Protein AF-V5GZX3-F1 (afdb_monomer_lite)

Radius of gyration: 23.92 Å; chains: 1; bounding box: 43×23×91 Å

InterPro domains:
  IPR031986 Serine protease gd, N-terminal domain [PF16030] (27-108)

Sequence (108 aa):
PCLTGCHCAVLLIFISSVANSLRIPENPCPNTFHYYKKSDNGEIYGEANIPYDRSSSLRFSVNASLVGYFDKAELKIQLATPPTPFANEPVLKYNIFFPFQNVIPKIT

Secondary structure (DSSP, 8-state):
----------------------PPPP-S-TTTEEEEE-TTT--EEEEEEEE----S-------EE--S--S----EEEE-S-SS-GGG-SEEEEEEE-S-SSSPPEE-

Organism: Anoplophora glabripennis (NCBI:txid217634)

pLDDT: mean 81.03, std 16.4, range [36.0, 96.94]

Structure (mmCIF, N/CA/C/O backbone):
data_AF-V5GZX3-F1
#
_entry.id   AF-V5GZX3-F1
#
loop_
_atom_site.group_PDB
_atom_site.id
_atom_site.type_symbol
_atom_site.label_atom_id
_atom_site.label_alt_id
_atom_site.label_comp_id
_atom_site.label_asym_id
_atom_site.label_entity_id
_atom_site.label_seq_id
_atom_site.pdbx_PDB_ins_code
_atom_site.Cartn_x
_atom_site.Cartn_y
_atom_site.Cartn_z
_atom_site.occupancy
_atom_site.B_iso_or_equiv
_atom_site.auth_seq_id
_atom_site.auth_comp_id
_atom_site.auth_asym_id
_atom_site.auth_atom_id
_atom_site.pdbx_PDB_model_num
ATOM 1 N N . PRO A 1 1 ? 24.959 -4.777 69.608 1.00 40.88 1 PRO A N 1
ATOM 2 C CA . PRO A 1 1 ? 23.667 -5.508 69.600 1.00 40.88 1 PRO A CA 1
ATOM 3 C C . PRO A 1 1 ? 22.760 -4.960 68.487 1.00 40.88 1 PRO A C 1
ATOM 5 O O . PRO A 1 1 ? 22.677 -3.749 68.322 1.00 40.88 1 PRO A O 1
ATOM 8 N N . CYS A 1 2 ? 22.219 -5.853 67.660 1.00 36.00 2 CYS A N 1
ATOM 9 C CA . CYS A 1 2 ? 21.758 -5.596 66.294 1.00 36.00 2 CYS A CA 1
ATOM 10 C C . CYS A 1 2 ? 20.571 -4.627 66.147 1.00 36.00 2 CYS A C 1
ATOM 12 O O . CYS A 1 2 ? 19.684 -4.564 66.994 1.00 36.00 2 CYS A O 1
ATOM 14 N N . LEU A 1 3 ? 20.586 -3.914 65.017 1.00 46.81 3 LEU A N 1
ATOM 15 C CA . LEU A 1 3 ? 19.498 -3.124 64.440 1.00 46.81 3 LEU A CA 1
ATOM 16 C C . LEU A 1 3 ? 18.418 -4.019 63.787 1.00 46.81 3 LEU A C 1
ATOM 18 O O . LEU A 1 3 ? 18.688 -5.178 63.490 1.00 46.81 3 LEU A O 1
ATOM 22 N N . THR A 1 4 ? 17.281 -3.364 63.495 1.00 46.47 4 THR A N 1
ATOM 23 C CA . THR A 1 4 ? 16.232 -3.605 62.471 1.00 46.47 4 THR A CA 1
ATOM 24 C C . THR A 1 4 ? 15.049 -4.548 62.738 1.00 46.47 4 THR A C 1
ATOM 26 O O . THR A 1 4 ? 15.193 -5.684 63.171 1.00 46.47 4 THR A O 1
ATOM 29 N N . GLY A 1 5 ? 13.847 -4.063 62.368 1.00 42.59 5 GLY A N 1
ATOM 30 C CA . GLY A 1 5 ? 12.656 -4.902 62.196 1.00 42.59 5 GLY A CA 1
ATOM 31 C C . GLY A 1 5 ? 11.284 -4.207 62.151 1.00 42.59 5 GLY A C 1
ATOM 32 O O . GLY A 1 5 ? 10.348 -4.747 62.724 1.00 42.59 5 GLY A O 1
ATOM 33 N N . CYS A 1 6 ? 11.118 -3.039 61.513 1.00 43.06 6 CYS A N 1
ATOM 34 C CA . CYS A 1 6 ? 9.780 -2.498 61.213 1.00 43.06 6 CYS A CA 1
ATOM 35 C C . CYS A 1 6 ? 9.431 -2.831 59.754 1.00 43.06 6 CYS A C 1
ATOM 37 O O . CYS A 1 6 ? 9.966 -2.224 58.826 1.00 43.06 6 CYS A O 1
ATOM 39 N N . HIS A 1 7 ? 8.604 -3.856 59.544 1.00 43.22 7 HIS A N 1
ATOM 40 C CA . HIS A 1 7 ? 8.130 -4.259 58.221 1.00 43.22 7 HIS A CA 1
ATOM 41 C C . HIS A 1 7 ? 7.023 -3.309 57.740 1.00 43.22 7 HIS A C 1
ATOM 43 O O . HIS A 1 7 ? 5.850 -3.495 58.054 1.00 43.22 7 HIS A O 1
ATOM 49 N N . CYS A 1 8 ? 7.390 -2.312 56.935 1.00 44.12 8 CYS A N 1
ATOM 50 C CA . CYS A 1 8 ? 6.444 -1.622 56.061 1.00 44.12 8 CYS A CA 1
ATOM 51 C C . CYS A 1 8 ? 6.204 -2.491 54.820 1.00 44.12 8 CYS A C 1
ATOM 53 O O . CYS A 1 8 ? 7.059 -2.579 53.939 1.00 44.12 8 CYS A O 1
ATOM 55 N N . ALA A 1 9 ? 5.046 -3.146 54.752 1.00 49.38 9 ALA A N 1
ATOM 56 C CA . ALA A 1 9 ? 4.592 -3.822 53.544 1.00 49.38 9 ALA A CA 1
ATOM 57 C C . ALA A 1 9 ? 4.262 -2.768 52.469 1.00 49.38 9 ALA A C 1
ATOM 59 O O . ALA A 1 9 ? 3.237 -2.093 52.536 1.00 49.38 9 ALA A O 1
ATOM 60 N N . VAL A 1 10 ? 5.153 -2.599 51.491 1.00 55.06 10 VAL A N 1
ATOM 61 C CA . VAL A 1 10 ? 4.923 -1.748 50.317 1.00 55.06 10 VAL A CA 1
ATOM 62 C C . VAL A 1 10 ? 4.053 -2.529 49.333 1.00 55.06 10 VAL A C 1
ATOM 64 O O . VAL A 1 10 ? 4.525 -3.429 48.640 1.00 55.06 10 VAL A O 1
ATOM 67 N N . LEU A 1 11 ? 2.761 -2.204 49.299 1.00 51.88 11 LEU A N 1
ATOM 68 C CA . LEU A 1 11 ? 1.806 -2.741 48.332 1.00 51.88 11 LEU A CA 1
ATOM 69 C C . LEU A 1 11 ? 2.095 -2.119 46.952 1.00 51.88 11 LEU A C 1
ATOM 71 O O . LEU A 1 11 ? 1.629 -1.026 46.636 1.00 51.88 11 LEU A O 1
ATOM 75 N N . LEU A 1 12 ? 2.908 -2.799 46.140 1.00 54.78 12 LEU A N 1
ATOM 76 C CA . LEU A 1 12 ? 3.172 -2.433 44.747 1.00 54.78 12 LEU A CA 1
ATOM 77 C C . LEU A 1 12 ? 1.932 -2.746 43.899 1.00 54.78 12 LEU A C 1
ATOM 79 O O . LEU A 1 12 ? 1.740 -3.871 43.439 1.00 54.78 12 LEU A O 1
ATOM 83 N N . ILE A 1 13 ? 1.073 -1.746 43.705 1.00 57.38 13 ILE A N 1
ATOM 84 C CA . ILE A 1 13 ? -0.048 -1.819 42.767 1.00 57.38 13 ILE A CA 1
ATOM 85 C C . ILE A 1 13 ? 0.539 -1.813 41.349 1.00 57.38 13 ILE A C 1
ATOM 87 O O . ILE A 1 13 ? 0.871 -0.764 40.797 1.00 57.38 13 ILE A O 1
ATOM 91 N N . PHE A 1 14 ? 0.691 -3.001 40.764 1.00 53.84 14 PHE A N 1
ATOM 92 C CA . PHE A 1 14 ? 0.986 -3.178 39.345 1.00 53.84 14 PHE A CA 1
ATOM 93 C C . PHE A 1 14 ? -0.240 -2.754 38.529 1.00 53.84 14 PHE A C 1
ATOM 95 O O . PHE A 1 14 ? -1.123 -3.560 38.234 1.00 53.84 14 PHE A O 1
ATOM 102 N N . ILE A 1 15 ? -0.303 -1.473 38.168 1.00 60.62 15 ILE A N 1
ATOM 103 C CA . ILE A 1 15 ? -1.225 -0.987 37.140 1.00 60.62 15 ILE A CA 1
ATOM 104 C C . ILE A 1 15 ? -0.737 -1.586 35.819 1.00 60.62 15 ILE A C 1
ATOM 106 O O . ILE A 1 15 ? 0.215 -1.104 35.209 1.00 60.62 15 ILE A O 1
ATOM 110 N N . SER A 1 16 ? -1.347 -2.697 35.415 1.00 55.41 16 SER A N 1
ATOM 111 C CA . SER A 1 16 ? -1.111 -3.327 34.121 1.00 55.41 16 SER A CA 1
ATOM 112 C C . SER A 1 16 ? -1.673 -2.399 33.049 1.00 55.41 16 SER A C 1
ATOM 114 O O . SER A 1 16 ? -2.881 -2.306 32.841 1.00 55.41 16 SER A O 1
ATOM 116 N N . SER A 1 17 ? -0.787 -1.657 32.391 1.00 57.66 17 SER A N 1
ATOM 117 C CA . SER A 1 17 ? -1.116 -0.873 31.210 1.00 57.66 17 SER A CA 1
ATOM 118 C C . SER A 1 17 ? -1.594 -1.825 30.113 1.00 57.66 17 SER A C 1
ATOM 120 O O . SER A 1 17 ? -0.814 -2.538 29.485 1.00 57.66 17 SER A O 1
ATOM 122 N N . VAL A 1 18 ? -2.908 -1.864 29.900 1.00 55.75 18 VAL A N 1
ATOM 123 C CA . VAL A 1 18 ? -3.527 -2.599 28.795 1.00 55.75 18 VAL A CA 1
ATOM 124 C C . VAL A 1 18 ? -3.161 -1.861 27.507 1.00 55.75 18 VAL A C 1
ATOM 126 O O . VAL A 1 18 ? -3.832 -0.922 27.084 1.00 55.75 18 VAL A O 1
ATOM 129 N N . ALA A 1 19 ? -2.023 -2.215 26.916 1.00 58.09 19 ALA A N 1
ATOM 130 C CA . ALA A 1 19 ? -1.628 -1.698 25.619 1.00 58.09 19 ALA A CA 1
ATOM 131 C C . ALA A 1 19 ? -2.592 -2.271 24.569 1.00 58.09 19 ALA A C 1
ATOM 133 O O . ALA A 1 19 ? -2.531 -3.456 24.239 1.00 58.09 19 ALA A O 1
ATOM 134 N N . ASN A 1 20 ? -3.499 -1.437 24.056 1.00 57.28 20 ASN A N 1
ATOM 135 C CA . ASN A 1 20 ? -4.332 -1.771 22.903 1.00 57.28 20 ASN A CA 1
ATOM 136 C C . ASN A 1 20 ? -3.431 -1.942 21.671 1.00 57.28 20 ASN A C 1
ATOM 138 O O . ASN A 1 20 ? -3.138 -0.987 20.955 1.00 57.28 20 ASN A O 1
ATOM 142 N N . SER A 1 21 ? -2.944 -3.162 21.450 1.00 66.62 21 SER A N 1
ATOM 143 C CA . SER A 1 21 ? -2.195 -3.508 20.246 1.00 66.62 21 SER A CA 1
ATOM 144 C C . SER A 1 21 ? -3.170 -3.660 19.081 1.00 66.62 21 SER A C 1
ATOM 146 O O . SER A 1 21 ? -3.939 -4.623 19.015 1.00 66.62 21 SER A O 1
ATOM 148 N N . LEU A 1 22 ? -3.157 -2.688 18.169 1.00 74.62 22 LEU A N 1
ATOM 149 C CA . LEU A 1 22 ? -3.839 -2.774 16.881 1.00 74.62 22 LEU A CA 1
ATOM 150 C C . LEU A 1 22 ? -3.265 -3.955 16.089 1.00 74.62 22 LEU A C 1
ATOM 152 O O . LEU A 1 22 ? -2.095 -3.950 15.706 1.00 74.62 22 LEU A O 1
ATOM 156 N N . ARG A 1 23 ? -4.083 -4.989 15.865 1.00 85.38 23 ARG A N 1
ATOM 157 C CA . ARG A 1 23 ? -3.668 -6.178 15.110 1.00 85.38 23 ARG A CA 1
ATOM 158 C C . ARG A 1 23 ? -3.596 -5.854 13.621 1.00 85.38 23 ARG A C 1
ATOM 160 O O . ARG A 1 23 ? -4.595 -5.447 13.033 1.00 85.38 23 ARG A O 1
ATOM 167 N N . ILE A 1 24 ? -2.426 -6.075 13.021 1.00 89.44 24 ILE A N 1
ATOM 168 C CA . ILE A 1 24 ? -2.237 -5.999 11.569 1.00 89.44 24 ILE A CA 1
ATOM 169 C C . ILE A 1 24 ? -2.991 -7.180 10.928 1.00 89.44 24 ILE A C 1
ATOM 171 O O . ILE A 1 24 ? -2.762 -8.320 11.342 1.00 89.44 24 ILE A O 1
ATOM 175 N N . PRO A 1 25 ? -3.900 -6.941 9.965 1.00 91.94 25 PRO A N 1
ATOM 176 C CA . PRO A 1 25 ? -4.606 -8.009 9.270 1.00 91.94 25 PRO A CA 1
ATOM 177 C C . PRO A 1 25 ? -3.666 -8.901 8.458 1.00 91.94 25 PRO A C 1
ATOM 179 O O . PRO A 1 25 ? -2.591 -8.483 8.031 1.00 91.94 25 PRO A O 1
ATOM 182 N N . GLU A 1 26 ? -4.113 -10.126 8.191 1.00 91.31 26 GLU A N 1
ATOM 183 C CA . GLU A 1 26 ? -3.435 -11.002 7.240 1.00 91.31 26 GLU A CA 1
ATOM 184 C C . GLU A 1 26 ? -3.430 -10.378 5.840 1.00 91.31 26 GLU A C 1
ATOM 186 O O . GLU A 1 26 ? -4.437 -9.827 5.383 1.00 91.31 26 GLU A O 1
ATOM 191 N N . ASN A 1 27 ? -2.287 -10.486 5.168 1.00 89.50 27 ASN A N 1
ATOM 192 C CA . ASN A 1 27 ? -2.069 -9.964 3.832 1.00 89.50 27 ASN A CA 1
ATOM 193 C C . ASN A 1 27 ? -2.058 -11.118 2.816 1.00 89.50 27 ASN A C 1
ATOM 195 O O . ASN A 1 27 ? -1.136 -11.934 2.862 1.00 89.50 27 ASN A O 1
ATOM 199 N N . PRO A 1 28 ? -3.024 -11.177 1.882 1.00 85.19 28 PRO A N 1
ATOM 200 C CA . PRO A 1 28 ? -3.096 -12.253 0.894 1.00 85.19 28 PRO A CA 1
ATOM 201 C C . PRO A 1 28 ? -1.956 -12.208 -0.137 1.00 85.19 28 PRO A C 1
ATOM 203 O O . PRO A 1 28 ? -1.659 -13.221 -0.766 1.00 85.19 28 PRO A O 1
ATOM 206 N N . CYS A 1 29 ? -1.299 -11.055 -0.303 1.00 89.44 29 CYS A N 1
ATOM 207 C CA . CYS A 1 29 ? -0.296 -10.810 -1.338 1.00 89.44 29 CYS A CA 1
ATOM 208 C C . CYS A 1 29 ? 1.025 -10.302 -0.727 1.00 89.44 29 CYS A C 1
ATOM 210 O O . CYS A 1 29 ? 1.435 -9.174 -1.021 1.00 89.44 29 CYS A O 1
ATOM 212 N N . PRO A 1 30 ? 1.728 -11.101 0.102 1.00 90.44 30 PRO A N 1
ATOM 213 C CA . PRO A 1 30 ? 2.921 -10.648 0.819 1.00 90.44 30 PRO A CA 1
ATOM 214 C C . PRO A 1 30 ? 4.060 -10.241 -0.114 1.00 90.44 30 PRO A C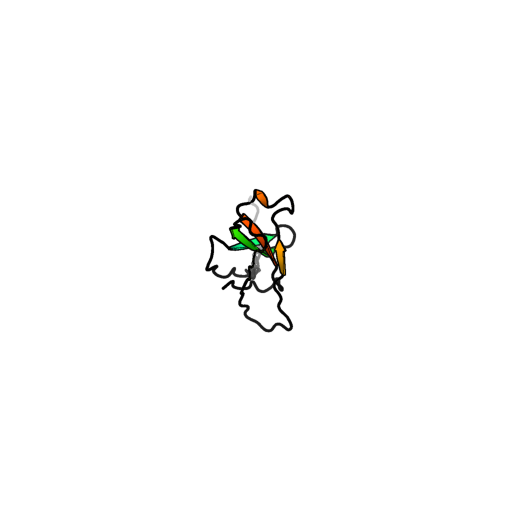 1
ATOM 216 O O . PRO A 1 30 ? 4.793 -9.321 0.188 1.00 90.44 30 PRO A O 1
ATOM 219 N N . ASN A 1 31 ? 4.186 -10.836 -1.299 1.00 92.19 31 ASN A N 1
ATOM 220 C CA . ASN A 1 31 ? 5.257 -10.451 -2.224 1.00 92.19 31 ASN A CA 1
ATOM 221 C C . ASN A 1 31 ? 5.013 -9.091 -2.905 1.00 92.19 31 ASN A C 1
ATOM 223 O O . ASN A 1 31 ? 5.948 -8.493 -3.433 1.00 92.19 31 ASN A O 1
ATOM 227 N N . THR A 1 32 ? 3.767 -8.612 -2.916 1.00 93.44 32 THR A N 1
ATOM 228 C CA . THR A 1 32 ? 3.366 -7.394 -3.635 1.00 93.44 32 THR A CA 1
ATOM 229 C C . THR A 1 32 ? 3.081 -6.248 -2.684 1.00 93.44 32 THR A C 1
ATOM 231 O O . THR A 1 32 ? 3.424 -5.117 -3.000 1.00 93.44 32 THR A O 1
ATOM 234 N N . PHE A 1 33 ? 2.469 -6.516 -1.534 1.00 95.56 33 PHE A N 1
ATOM 235 C CA . PHE A 1 33 ? 2.040 -5.507 -0.576 1.00 95.56 33 PHE A CA 1
ATOM 236 C C . PHE A 1 33 ? 2.640 -5.788 0.801 1.00 95.56 33 PHE A C 1
ATOM 238 O O . PHE A 1 33 ? 2.778 -6.945 1.175 1.00 95.56 33 PHE A O 1
ATOM 245 N N . HIS A 1 34 ? 2.940 -4.753 1.580 1.00 96.31 34 HIS A N 1
ATOM 246 C CA . HIS A 1 34 ? 3.368 -4.885 2.972 1.00 96.31 34 HIS A CA 1
ATOM 247 C C . HIS A 1 34 ? 2.834 -3.740 3.828 1.00 96.31 34 HIS A C 1
ATOM 249 O O . HIS A 1 34 ? 2.729 -2.606 3.368 1.00 96.31 34 HIS A O 1
ATOM 255 N N . TYR A 1 35 ? 2.548 -4.027 5.098 1.00 95.44 35 TYR A N 1
ATOM 256 C CA . TYR A 1 35 ? 2.240 -3.000 6.088 1.00 95.44 35 TYR A CA 1
ATOM 257 C C . TYR A 1 35 ? 3.527 -2.466 6.716 1.00 95.44 35 TYR A C 1
ATOM 259 O O . TYR A 1 35 ? 4.380 -3.235 7.156 1.00 95.44 35 TYR A O 1
ATOM 267 N N . TYR A 1 36 ? 3.619 -1.147 6.826 1.00 95.25 36 TYR A N 1
ATOM 268 C CA . TYR A 1 36 ? 4.707 -0.437 7.482 1.00 95.25 36 TYR A CA 1
ATOM 269 C C . TYR A 1 36 ? 4.159 0.507 8.544 1.00 95.25 36 TYR A C 1
ATOM 271 O O . TYR A 1 36 ? 3.022 0.968 8.469 1.00 95.25 36 TYR A O 1
ATOM 279 N N . LYS A 1 37 ? 4.993 0.815 9.537 1.00 93.50 37 LYS A N 1
ATOM 280 C CA . LYS A 1 37 ? 4.707 1.797 10.581 1.00 93.50 37 LYS A CA 1
ATOM 281 C C . LYS A 1 37 ? 5.754 2.897 10.508 1.00 93.50 37 LYS A C 1
ATOM 283 O O . LYS A 1 37 ? 6.946 2.592 10.528 1.00 93.50 37 LYS A O 1
ATOM 288 N N . LYS A 1 38 ? 5.335 4.157 10.411 1.00 91.12 38 LYS A N 1
ATOM 289 C CA . LYS A 1 38 ? 6.282 5.272 10.429 1.00 91.12 38 LYS A CA 1
ATOM 290 C C . LYS A 1 38 ? 6.881 5.450 11.823 1.00 91.12 38 LYS A C 1
ATOM 292 O O . LYS A 1 38 ? 6.187 5.328 12.834 1.00 91.12 38 LYS A O 1
ATOM 297 N N . SER A 1 39 ? 8.173 5.752 11.868 1.00 90.44 39 SER A N 1
ATOM 298 C CA . SER A 1 39 ? 8.920 5.893 13.121 1.00 90.44 39 SER A CA 1
ATOM 299 C C . SER A 1 39 ? 8.607 7.183 13.884 1.00 90.44 39 SER A C 1
ATOM 301 O O . SER A 1 39 ? 8.837 7.236 15.086 1.00 90.44 39 SER A O 1
ATOM 303 N N . ASP A 1 40 ? 8.108 8.217 13.206 1.00 92.12 40 ASP A N 1
ATOM 304 C CA . ASP A 1 40 ? 7.869 9.558 13.752 1.00 92.12 40 ASP A CA 1
ATOM 305 C C . ASP A 1 40 ? 6.542 9.671 14.514 1.00 92.12 40 ASP A C 1
ATOM 307 O O . ASP A 1 40 ? 6.507 10.205 15.619 1.00 92.12 40 ASP A O 1
ATOM 311 N N . ASN A 1 41 ? 5.452 9.158 13.943 1.00 88.81 41 ASN A N 1
ATOM 312 C CA . ASN A 1 41 ? 4.099 9.311 14.489 1.00 88.81 41 ASN A CA 1
ATOM 313 C C . ASN A 1 41 ? 3.379 7.972 14.729 1.00 88.81 41 ASN A C 1
ATOM 315 O O . ASN A 1 41 ? 2.255 7.951 15.225 1.00 88.81 41 ASN A O 1
ATOM 319 N N . GLY A 1 42 ? 4.010 6.846 14.380 1.00 88.75 42 GLY A N 1
ATOM 320 C CA . GLY A 1 42 ? 3.420 5.519 14.517 1.00 88.75 42 GLY A CA 1
ATOM 321 C C . GLY A 1 42 ? 2.278 5.218 13.542 1.00 88.75 42 GLY A C 1
ATOM 322 O O . GLY A 1 42 ? 1.617 4.193 13.711 1.00 88.75 42 GLY A O 1
ATOM 323 N N . GLU A 1 43 ? 2.055 6.069 12.540 1.00 91.69 43 GLU A N 1
ATOM 324 C CA . GLU A 1 43 ? 1.054 5.882 11.493 1.00 91.69 43 GLU A CA 1
ATOM 325 C C . GLU A 1 43 ? 1.362 4.621 10.686 1.00 91.69 43 GLU A C 1
ATOM 327 O O . GLU A 1 43 ? 2.497 4.399 10.249 1.00 91.69 43 GLU A O 1
ATOM 332 N N . ILE A 1 44 ? 0.339 3.792 10.485 1.00 94.25 44 ILE A N 1
ATOM 333 C CA . ILE A 1 44 ? 0.445 2.572 9.690 1.00 94.25 44 ILE A CA 1
ATOM 334 C C . ILE A 1 44 ? 0.001 2.881 8.264 1.00 94.25 44 ILE A C 1
ATOM 336 O O . ILE A 1 44 ? -1.045 3.489 8.046 1.00 94.25 44 ILE A O 1
ATOM 340 N N . TYR A 1 45 ? 0.798 2.443 7.298 1.00 95.44 45 TYR A N 1
ATOM 341 C CA . TYR A 1 45 ? 0.527 2.573 5.872 1.00 95.44 45 TYR A CA 1
ATOM 342 C C . TYR A 1 45 ? 0.884 1.274 5.150 1.00 95.44 45 TYR A C 1
ATOM 344 O O . TYR A 1 45 ? 1.544 0.393 5.701 1.00 95.44 45 TYR A O 1
ATOM 352 N N . GLY A 1 46 ? 0.417 1.142 3.917 1.00 95.81 46 GLY A N 1
ATOM 353 C CA . GLY A 1 46 ? 0.796 0.064 3.019 1.00 95.81 46 GLY A CA 1
ATOM 354 C C . GLY A 1 46 ? 1.864 0.499 2.024 1.00 95.81 46 GLY A C 1
ATOM 355 O O . GLY A 1 46 ? 1.856 1.641 1.579 1.00 95.81 46 GLY A O 1
ATOM 356 N N . GLU A 1 47 ? 2.734 -0.408 1.615 1.00 96.94 47 GLU A N 1
ATOM 357 C CA . GLU A 1 47 ? 3.614 -0.241 0.458 1.00 96.94 47 GLU A CA 1
ATOM 358 C C . GLU A 1 47 ? 3.288 -1.338 -0.555 1.00 96.94 47 GLU A C 1
ATOM 360 O O . GLU A 1 47 ? 3.182 -2.503 -0.176 1.00 96.94 47 GLU A O 1
ATOM 365 N N . ALA A 1 48 ? 3.138 -0.978 -1.827 1.00 96.06 48 ALA A N 1
ATOM 366 C CA . ALA A 1 48 ? 2.955 -1.915 -2.925 1.00 96.06 48 ALA A CA 1
ATOM 367 C C . ALA A 1 48 ? 4.106 -1.815 -3.931 1.00 96.06 48 ALA A C 1
ATOM 369 O O . ALA A 1 48 ? 4.423 -0.727 -4.408 1.00 96.06 48 ALA A O 1
ATOM 370 N N . ASN A 1 49 ? 4.684 -2.960 -4.283 1.00 95.19 49 ASN A N 1
ATOM 371 C CA . ASN A 1 49 ? 5.705 -3.116 -5.310 1.00 95.19 49 ASN A CA 1
ATOM 372 C C . ASN A 1 49 ? 5.047 -3.673 -6.575 1.00 95.19 49 ASN A C 1
ATOM 374 O O . ASN A 1 49 ? 4.694 -4.851 -6.638 1.00 95.19 49 ASN A O 1
ATOM 378 N N . ILE A 1 50 ? 4.850 -2.812 -7.571 1.00 93.19 50 ILE A N 1
ATOM 379 C CA . ILE A 1 50 ? 4.140 -3.133 -8.809 1.00 93.19 50 ILE A CA 1
ATOM 380 C C . ILE A 1 50 ? 5.158 -3.331 -9.934 1.00 93.19 50 ILE A C 1
ATOM 382 O O . ILE A 1 50 ? 5.873 -2.382 -10.262 1.00 93.19 50 ILE A O 1
ATOM 386 N N . PRO A 1 51 ? 5.243 -4.528 -10.542 1.00 91.31 51 PRO A N 1
ATOM 387 C CA . PRO A 1 51 ? 6.062 -4.736 -11.728 1.00 91.31 51 PRO A CA 1
ATOM 388 C C . PRO A 1 51 ? 5.674 -3.748 -12.826 1.00 91.31 51 PRO A C 1
ATOM 390 O O . PRO A 1 51 ? 4.489 -3.549 -13.099 1.00 91.31 51 PRO A O 1
ATOM 393 N N . TYR A 1 52 ? 6.673 -3.134 -13.448 1.00 87.94 52 TYR A N 1
ATOM 394 C CA . TYR A 1 52 ? 6.472 -2.136 -14.483 1.00 87.94 52 TYR A CA 1
ATOM 395 C C . TYR A 1 52 ? 7.180 -2.555 -15.765 1.00 87.94 52 TYR A C 1
ATOM 397 O O . TYR A 1 52 ? 8.387 -2.776 -15.813 1.00 87.94 52 TYR A O 1
ATOM 405 N N . ASP A 1 53 ? 6.392 -2.676 -16.825 1.00 86.94 53 ASP A N 1
ATOM 406 C CA . ASP A 1 53 ? 6.813 -3.130 -18.147 1.00 86.94 53 ASP A CA 1
ATOM 407 C C . ASP A 1 53 ? 7.255 -1.983 -19.067 1.00 86.94 53 ASP A C 1
ATOM 409 O O . ASP A 1 53 ? 7.545 -2.215 -20.240 1.00 86.94 53 ASP A O 1
ATOM 413 N N . ARG A 1 54 ? 7.350 -0.754 -18.537 1.00 85.00 54 ARG A N 1
ATOM 414 C CA . ARG A 1 54 ? 7.662 0.479 -19.285 1.00 85.00 54 ARG A CA 1
ATOM 415 C C . 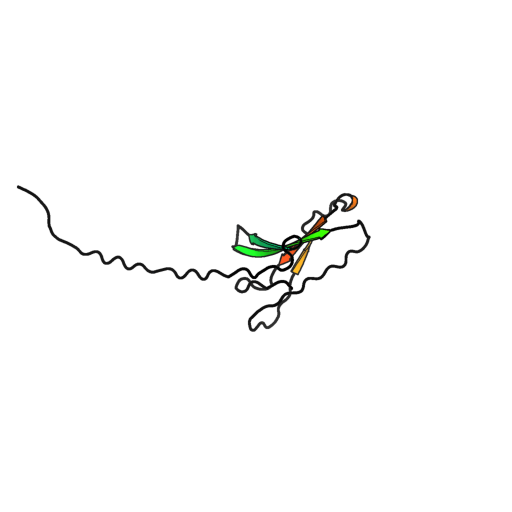ARG A 1 54 ? 6.550 0.920 -20.241 1.00 85.00 54 ARG A C 1
ATOM 417 O O . ARG A 1 54 ? 6.791 1.709 -21.153 1.00 85.00 54 ARG A O 1
ATOM 424 N N . SER A 1 55 ? 5.323 0.454 -20.016 1.00 83.31 55 SER A N 1
ATOM 425 C CA . SER A 1 55 ? 4.135 0.968 -20.697 1.00 83.31 55 SER A CA 1
ATOM 426 C C . SER A 1 55 ? 3.888 2.446 -20.375 1.00 83.31 55 SER A C 1
ATOM 428 O O . SER A 1 55 ? 4.202 2.945 -19.293 1.00 83.31 55 SER A O 1
ATOM 430 N N . SER A 1 56 ? 3.282 3.175 -21.312 1.00 81.81 56 SER A N 1
ATOM 431 C CA . SER A 1 56 ? 2.914 4.586 -21.118 1.00 81.81 56 SER A CA 1
ATOM 432 C C . SER A 1 56 ? 1.804 4.789 -20.079 1.00 81.81 56 SER A C 1
ATOM 434 O O . SER A 1 56 ? 1.591 5.909 -19.617 1.00 81.81 56 SER A O 1
ATOM 436 N N . SER A 1 57 ? 1.095 3.720 -19.708 1.00 82.69 57 SER A N 1
ATOM 437 C CA . SER A 1 57 ? 0.010 3.749 -18.735 1.00 82.69 57 SER A CA 1
ATOM 438 C C . SER A 1 57 ? 0.032 2.504 -17.859 1.00 82.69 57 SER A C 1
ATOM 440 O O . SER A 1 57 ? -0.101 1.392 -18.363 1.00 82.69 57 SER A O 1
ATOM 442 N N . LEU A 1 58 ? 0.078 2.706 -16.546 1.00 84.69 58 LEU A N 1
ATOM 443 C CA . LEU A 1 58 ? -0.129 1.658 -15.555 1.00 84.69 58 LEU A CA 1
ATOM 444 C C . LEU 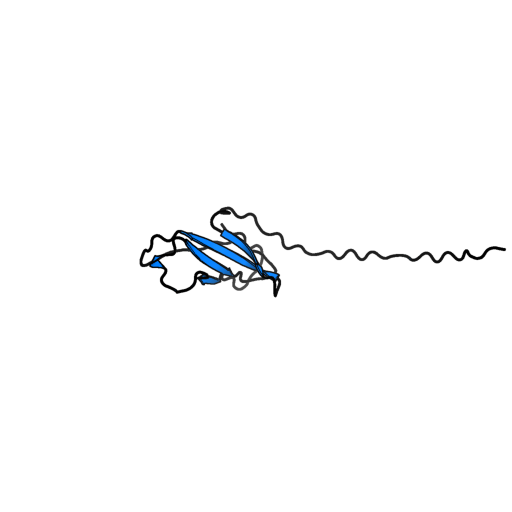A 1 58 ? -1.493 1.856 -14.891 1.00 84.69 58 LEU A C 1
ATOM 446 O O . LEU A 1 58 ? -1.778 2.926 -14.352 1.00 84.69 58 LEU A O 1
ATOM 450 N N . ARG A 1 59 ? -2.332 0.816 -14.900 1.00 87.88 59 ARG A N 1
ATOM 451 C CA . ARG A 1 59 ? -3.600 0.801 -14.165 1.00 87.88 59 ARG A CA 1
ATOM 452 C C . ARG A 1 59 ? -3.484 -0.146 -12.982 1.00 87.88 59 ARG A C 1
ATOM 454 O O . ARG A 1 59 ? -3.349 -1.352 -13.148 1.00 87.88 59 ARG A O 1
ATOM 461 N N . PHE A 1 60 ? -3.580 0.424 -11.794 1.00 87.06 60 PHE A N 1
ATOM 462 C CA . PHE A 1 60 ? -3.485 -0.282 -10.527 1.00 87.06 60 PHE A CA 1
ATOM 463 C C . PHE A 1 60 ? -4.610 0.196 -9.605 1.00 87.06 60 PHE A C 1
ATOM 465 O O . PHE A 1 60 ? -5.041 1.350 -9.667 1.00 87.06 60 PHE A O 1
ATOM 472 N N . SER A 1 61 ? -5.144 -0.709 -8.792 1.00 90.38 61 SER A N 1
ATOM 473 C CA . SER A 1 61 ? -6.221 -0.429 -7.845 1.00 90.38 61 SER A CA 1
ATOM 474 C C . SER A 1 61 ? -6.020 -1.266 -6.590 1.00 90.38 61 SER A C 1
ATOM 476 O O . SER A 1 61 ? -5.475 -2.366 -6.659 1.00 90.38 61 SER A O 1
ATOM 478 N N . VAL A 1 62 ? -6.459 -0.734 -5.453 1.00 90.94 62 VAL A N 1
ATOM 479 C CA . VAL A 1 62 ? -6.367 -1.397 -4.151 1.00 90.94 62 VAL A CA 1
ATOM 480 C C . VAL A 1 62 ? -7.765 -1.518 -3.586 1.00 90.94 62 VAL A C 1
ATOM 482 O O . VAL A 1 62 ? -8.458 -0.512 -3.444 1.00 90.94 62 VAL A O 1
ATOM 485 N N . ASN A 1 63 ? -8.143 -2.739 -3.229 1.00 91.62 63 ASN A N 1
ATOM 486 C CA . ASN A 1 63 ? -9.355 -3.001 -2.477 1.00 91.62 63 ASN A CA 1
ATOM 487 C C . ASN A 1 63 ? -8.990 -3.257 -1.019 1.00 91.62 63 ASN A C 1
ATOM 489 O O . ASN A 1 63 ? -7.990 -3.910 -0.711 1.00 91.62 63 ASN A O 1
ATOM 493 N N . ALA A 1 64 ? -9.803 -2.718 -0.119 1.00 91.12 64 ALA A N 1
ATOM 494 C CA . ALA A 1 64 ? -9.644 -2.943 1.300 1.00 91.12 64 ALA A CA 1
ATOM 495 C C . ALA A 1 64 ? -11.002 -3.049 1.982 1.00 91.12 64 ALA A C 1
ATOM 497 O O . ALA A 1 64 ? -11.972 -2.401 1.594 1.00 91.12 64 ALA A O 1
ATOM 498 N N . SER A 1 65 ? -11.033 -3.845 3.041 1.00 90.31 65 SER A N 1
ATOM 499 C CA . SER A 1 65 ? -12.170 -3.986 3.937 1.00 90.31 65 SER A CA 1
ATOM 500 C C . SER A 1 65 ? -11.832 -3.395 5.303 1.00 90.31 65 SER A C 1
ATOM 502 O O . SER A 1 65 ? -10.703 -3.493 5.793 1.00 90.31 65 SER A O 1
ATOM 504 N N . LEU A 1 66 ? -12.823 -2.749 5.909 1.00 88.44 66 LEU A N 1
ATOM 505 C CA . LEU A 1 66 ? -12.740 -2.097 7.210 1.00 88.44 66 LEU A CA 1
ATOM 506 C C . LEU A 1 66 ? -13.925 -2.556 8.054 1.00 88.44 66 LEU A C 1
ATOM 508 O O . LEU A 1 66 ? -15.030 -2.716 7.540 1.00 88.44 66 LEU A O 1
ATOM 512 N N . VAL A 1 67 ? -13.700 -2.743 9.352 1.00 85.12 67 VAL A N 1
ATOM 513 C CA . VAL A 1 67 ? -14.765 -3.047 10.313 1.00 85.12 67 VAL A CA 1
ATOM 514 C C . VAL A 1 67 ? -15.040 -1.790 11.130 1.00 85.12 67 VAL A C 1
ATOM 516 O O . VAL A 1 67 ? -14.142 -1.296 11.809 1.00 85.12 67 VAL A O 1
ATOM 519 N N . GLY A 1 68 ? -16.266 -1.269 11.055 1.00 81.50 68 GLY A N 1
ATOM 520 C CA . GLY A 1 68 ? -16.699 -0.090 11.807 1.00 81.50 68 GLY A CA 1
ATOM 521 C C . GLY A 1 68 ? -17.733 0.756 11.064 1.00 81.50 68 GLY A C 1
ATOM 522 O O . GLY A 1 68 ? -18.138 0.425 9.951 1.00 81.50 68 GLY A O 1
ATOM 523 N N . TYR A 1 69 ? -18.145 1.853 11.700 1.00 78.06 69 TYR A N 1
ATOM 524 C CA . TYR A 1 69 ? -18.985 2.888 11.101 1.00 78.06 69 TYR A CA 1
ATOM 525 C C . TYR A 1 69 ? -18.110 4.089 10.757 1.00 78.06 69 TYR A C 1
ATOM 527 O O . TYR A 1 69 ? -17.432 4.629 11.630 1.00 78.06 69 TYR A O 1
ATOM 535 N N . PHE A 1 70 ? -18.114 4.489 9.488 1.00 80.81 70 PHE A N 1
ATOM 536 C CA . PHE A 1 70 ? -17.286 5.576 8.978 1.00 80.81 70 PHE A CA 1
ATOM 537 C C . PHE A 1 70 ? -18.122 6.435 8.030 1.00 80.81 70 PHE A C 1
ATOM 539 O O . PHE A 1 70 ? -18.744 5.891 7.120 1.00 80.81 70 PHE A O 1
ATOM 546 N N . ASP A 1 71 ? -18.108 7.757 8.205 1.00 77.94 71 ASP A N 1
ATOM 547 C CA . ASP A 1 71 ? -18.852 8.672 7.324 1.00 77.94 71 ASP A CA 1
ATOM 548 C C . ASP A 1 71 ? -18.255 8.714 5.909 1.00 77.94 71 ASP A C 1
ATOM 550 O O . ASP A 1 71 ? -18.970 8.821 4.914 1.00 77.94 71 ASP A O 1
ATOM 554 N N . LYS A 1 72 ? -16.923 8.613 5.812 1.00 82.19 72 LYS A N 1
ATOM 555 C CA . LYS A 1 72 ? -16.178 8.562 4.553 1.00 82.19 72 LYS A CA 1
ATOM 556 C C . LYS A 1 72 ? -14.822 7.889 4.764 1.00 82.19 72 LYS A C 1
ATOM 558 O O . LYS A 1 72 ? -14.085 8.273 5.665 1.00 82.19 72 LYS A O 1
ATOM 563 N N . ALA A 1 73 ? -14.475 6.919 3.918 1.00 86.94 73 ALA A N 1
ATOM 564 C CA . ALA A 1 73 ? -13.201 6.203 3.972 1.00 86.94 73 ALA A CA 1
ATOM 565 C C . ALA A 1 73 ? -12.575 6.141 2.572 1.00 86.94 73 ALA A C 1
ATOM 567 O O . ALA A 1 73 ? -13.079 5.444 1.695 1.00 86.94 73 ALA A O 1
ATOM 568 N N . GLU A 1 74 ? -11.479 6.870 2.359 1.00 90.25 74 GLU A N 1
ATOM 569 C CA . GLU A 1 74 ? -10.740 6.875 1.092 1.00 90.25 74 GLU A CA 1
ATOM 570 C C . GLU A 1 74 ? -9.285 6.475 1.333 1.00 90.25 74 GLU A C 1
ATOM 572 O O . GLU A 1 74 ? -8.604 7.034 2.193 1.00 90.25 74 GLU A O 1
ATOM 577 N N . LEU A 1 75 ? -8.801 5.506 0.556 1.00 91.88 75 LEU A N 1
ATOM 578 C CA . LEU A 1 75 ? -7.378 5.195 0.493 1.00 91.88 75 LEU A CA 1
ATOM 579 C C . LEU A 1 75 ? -6.679 6.233 -0.380 1.00 91.88 75 LEU A C 1
ATOM 581 O O . LEU A 1 75 ? -7.154 6.556 -1.470 1.00 91.88 75 LEU A O 1
ATOM 585 N N . LYS A 1 76 ? -5.509 6.704 0.054 1.00 94.88 76 LYS A N 1
ATOM 586 C CA . LYS A 1 76 ? -4.666 7.575 -0.768 1.00 94.88 76 LYS A CA 1
ATOM 587 C C . LYS A 1 76 ? -3.465 6.799 -1.286 1.00 94.88 76 LYS A C 1
ATOM 589 O O . LYS A 1 76 ? -2.613 6.388 -0.507 1.00 94.88 76 LYS A O 1
ATOM 594 N N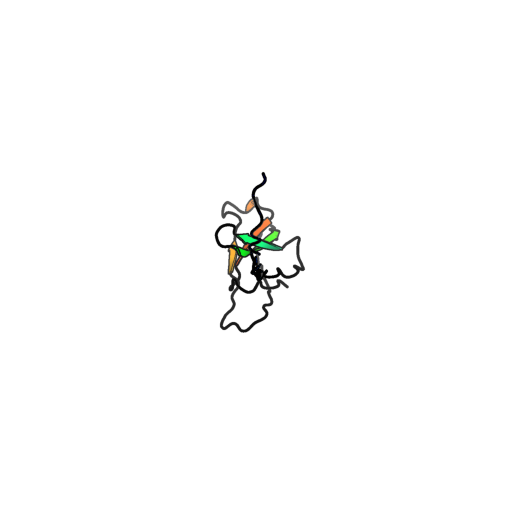 . ILE A 1 77 ? -3.376 6.658 -2.603 1.00 94.88 77 ILE A N 1
ATOM 595 C CA . ILE A 1 77 ? -2.246 6.025 -3.287 1.00 94.88 77 ILE A CA 1
ATOM 596 C C . ILE A 1 7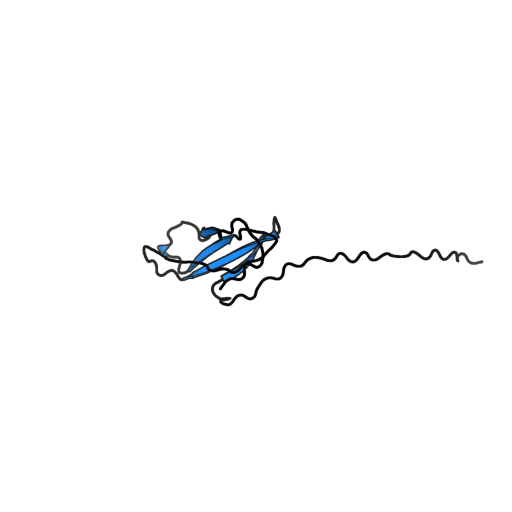7 ? -1.276 7.120 -3.733 1.00 94.88 77 ILE A C 1
ATOM 598 O O . ILE A 1 77 ? -1.685 8.100 -4.353 1.00 94.88 77 ILE A O 1
ATOM 602 N N . GLN A 1 78 ? 0.006 6.972 -3.414 1.00 94.19 78 GLN A N 1
ATOM 603 C CA . GLN A 1 78 ? 1.061 7.897 -3.824 1.00 94.19 78 GLN A CA 1
ATOM 604 C C . GLN A 1 78 ? 2.245 7.117 -4.376 1.00 94.19 78 GLN A C 1
ATOM 606 O O . GLN A 1 78 ? 2.682 6.142 -3.768 1.00 94.19 78 GLN A O 1
ATOM 611 N N . LEU A 1 79 ? 2.781 7.555 -5.511 1.00 92.06 79 LEU A N 1
ATOM 612 C CA . LEU A 1 79 ? 4.018 6.999 -6.041 1.00 92.06 79 LEU A CA 1
ATOM 613 C C . LEU A 1 79 ? 5.178 7.359 -5.103 1.00 92.06 79 LEU A C 1
ATOM 615 O O . LEU A 1 79 ? 5.384 8.530 -4.792 1.00 92.06 79 LEU A O 1
ATOM 619 N N . ALA A 1 80 ? 5.909 6.343 -4.653 1.00 92.75 80 ALA A N 1
ATOM 620 C CA . ALA A 1 80 ? 7.089 6.484 -3.809 1.00 92.75 80 ALA A CA 1
ATOM 621 C C . ALA A 1 80 ? 8.394 6.346 -4.608 1.00 92.75 80 ALA A C 1
ATOM 623 O O . ALA A 1 80 ? 9.412 6.901 -4.198 1.00 92.75 80 ALA A O 1
ATOM 624 N N . THR A 1 81 ? 8.379 5.638 -5.747 1.00 89.94 81 THR A N 1
ATOM 625 C CA . THR A 1 81 ? 9.522 5.631 -6.673 1.00 89.94 81 THR A CA 1
ATOM 626 C C . THR A 1 81 ? 9.792 7.055 -7.178 1.00 89.94 81 THR A C 1
ATOM 628 O O . THR A 1 81 ? 8.850 7.720 -7.622 1.00 89.94 81 THR A O 1
ATOM 631 N N . PRO A 1 82 ? 11.046 7.544 -7.130 1.00 83.50 82 PRO A N 1
ATOM 632 C CA . PRO A 1 82 ? 11.384 8.882 -7.596 1.00 83.50 82 PRO A CA 1
ATOM 633 C C . PRO A 1 82 ? 10.967 9.123 -9.057 1.00 83.50 82 PRO A C 1
ATOM 635 O O . PRO A 1 82 ? 11.093 8.221 -9.882 1.00 83.50 82 PRO A O 1
ATOM 638 N N . PRO A 1 83 ? 10.536 10.346 -9.413 1.00 68.25 83 PRO A N 1
ATOM 639 C CA . PRO A 1 83 ? 10.067 10.691 -10.759 1.00 68.25 83 PRO A CA 1
ATOM 640 C C . PRO A 1 83 ? 11.184 10.819 -11.815 1.00 68.25 83 PRO A C 1
ATOM 642 O O . PRO A 1 83 ? 10.921 11.224 -12.947 1.00 68.25 83 PRO A O 1
ATOM 645 N N . THR A 1 84 ? 12.436 10.502 -11.469 1.00 68.00 84 THR A N 1
ATOM 646 C CA . THR A 1 84 ? 13.530 10.318 -12.440 1.00 68.00 84 THR A CA 1
ATOM 647 C C . THR A 1 84 ? 13.160 9.215 -13.434 1.00 68.00 84 THR A C 1
ATOM 649 O O . THR A 1 84 ? 12.357 8.356 -13.080 1.00 68.00 84 THR A O 1
ATOM 652 N N . PRO A 1 85 ? 13.677 9.222 -14.678 1.00 64.19 85 PRO A N 1
ATOM 653 C CA . PRO A 1 85 ? 13.048 8.483 -15.768 1.00 64.19 85 PRO A CA 1
ATOM 654 C C . PRO A 1 85 ? 12.821 7.011 -15.408 1.00 64.19 85 PRO A C 1
ATOM 656 O O . PRO A 1 85 ? 13.773 6.238 -15.304 1.00 64.19 85 PRO A O 1
ATOM 659 N N . PHE A 1 86 ? 11.543 6.624 -15.284 1.00 64.69 86 PHE A N 1
ATOM 660 C CA . PHE A 1 86 ? 11.093 5.257 -14.977 1.00 64.69 86 PHE A CA 1
ATOM 661 C C . PHE A 1 86 ? 11.576 4.212 -15.993 1.00 64.69 86 PHE A C 1
ATOM 663 O O . PHE A 1 86 ? 11.377 3.019 -15.799 1.00 64.69 86 PHE A O 1
ATOM 670 N N . ALA A 1 87 ? 12.212 4.649 -17.085 1.00 64.69 87 ALA A N 1
ATOM 671 C CA . ALA A 1 87 ? 12.742 3.817 -18.157 1.00 64.69 87 ALA A CA 1
ATOM 672 C C . ALA A 1 87 ? 13.673 2.693 -17.669 1.00 64.69 87 ALA A C 1
ATOM 674 O O . ALA A 1 87 ? 13.800 1.683 -18.362 1.00 64.69 87 ALA A O 1
ATOM 675 N N . ASN A 1 88 ? 14.290 2.853 -16.495 1.00 73.94 88 ASN A N 1
ATOM 676 C CA . ASN A 1 88 ? 15.198 1.865 -15.915 1.00 73.94 88 ASN A CA 1
ATOM 677 C C . ASN A 1 88 ? 14.626 1.136 -14.689 1.00 73.94 88 ASN A C 1
ATOM 679 O O . ASN A 1 88 ? 15.302 0.255 -14.166 1.00 73.94 88 ASN A O 1
ATOM 683 N N . GLU A 1 89 ? 13.412 1.465 -14.238 1.00 84.06 89 GLU A N 1
ATOM 684 C CA . GLU A 1 89 ? 12.827 0.887 -13.025 1.00 84.06 89 GLU A CA 1
ATOM 685 C C . GLU A 1 89 ? 11.919 -0.302 -13.375 1.00 84.06 89 GLU A C 1
ATOM 687 O O . GLU A 1 89 ? 10.847 -0.104 -13.951 1.00 84.06 89 GLU A O 1
ATOM 692 N N . PRO A 1 90 ? 12.300 -1.549 -13.036 1.00 88.75 90 PRO A N 1
ATOM 693 C CA . PRO A 1 90 ? 11.472 -2.726 -13.309 1.00 88.75 90 PRO A CA 1
ATOM 694 C C . PRO A 1 90 ? 10.280 -2.849 -12.347 1.00 88.75 90 PRO A C 1
ATOM 696 O O . PRO A 1 90 ? 9.378 -3.658 -12.572 1.00 88.75 90 PRO A O 1
ATOM 699 N N . VAL A 1 91 ? 10.286 -2.087 -11.249 1.00 91.19 91 VAL A N 1
ATOM 700 C CA . VAL A 1 91 ? 9.270 -2.115 -10.196 1.00 91.19 91 VAL A CA 1
ATOM 701 C C . VAL A 1 91 ? 8.986 -0.690 -9.739 1.00 91.19 91 VAL A C 1
ATOM 703 O O . VAL A 1 91 ? 9.896 0.057 -9.385 1.00 91.19 91 VAL A O 1
ATOM 706 N N . LEU A 1 92 ? 7.708 -0.325 -9.701 1.00 91.50 92 LEU A N 1
ATOM 707 C CA . LEU A 1 92 ? 7.238 0.929 -9.133 1.00 91.50 92 LEU A CA 1
ATOM 708 C C . LEU A 1 92 ? 6.681 0.690 -7.734 1.00 91.50 92 LEU A C 1
ATOM 710 O O . LEU A 1 92 ? 5.818 -0.160 -7.516 1.00 91.50 92 LEU A O 1
ATOM 714 N N . LYS A 1 93 ? 7.171 1.477 -6.786 1.00 94.19 93 LYS A N 1
ATOM 715 C CA . LYS A 1 93 ? 6.771 1.451 -5.391 1.00 94.19 93 LYS A CA 1
ATOM 716 C C . LYS A 1 93 ? 5.704 2.506 -5.143 1.00 94.19 93 LYS A C 1
ATOM 718 O O . LYS A 1 93 ? 5.891 3.674 -5.489 1.00 94.19 93 LYS A O 1
ATOM 723 N N . TYR A 1 94 ? 4.619 2.112 -4.490 1.00 95.06 94 TYR A N 1
ATOM 724 C CA . TYR A 1 94 ? 3.514 2.987 -4.112 1.00 95.06 94 TYR A CA 1
ATOM 725 C C . TYR A 1 94 ? 3.233 2.897 -2.618 1.00 95.06 94 TYR A C 1
ATOM 727 O O . TYR A 1 94 ? 3.092 1.806 -2.080 1.00 95.06 94 TYR A O 1
ATOM 735 N N . ASN A 1 95 ? 3.063 4.044 -1.971 1.00 96.44 95 ASN A N 1
ATOM 736 C CA . ASN A 1 95 ? 2.550 4.127 -0.611 1.00 96.44 95 ASN A CA 1
ATOM 737 C C . ASN A 1 95 ? 1.024 4.257 -0.636 1.00 96.44 95 ASN A C 1
ATOM 739 O O . ASN A 1 95 ? 0.467 5.060 -1.387 1.00 96.44 95 ASN A O 1
ATOM 743 N N . ILE A 1 96 ? 0.354 3.485 0.209 1.00 96.12 96 ILE A N 1
ATOM 744 C CA . ILE A 1 96 ? -1.096 3.426 0.368 1.00 96.12 96 ILE A CA 1
ATOM 745 C C . ILE A 1 96 ? -1.406 3.889 1.786 1.00 96.12 96 ILE A C 1
ATOM 747 O O . ILE A 1 96 ? -1.179 3.168 2.756 1.00 96.12 96 ILE A O 1
ATOM 751 N N . PHE A 1 97 ? -1.899 5.113 1.913 1.00 95.31 97 PHE A N 1
ATOM 752 C CA . PHE A 1 97 ? -2.235 5.7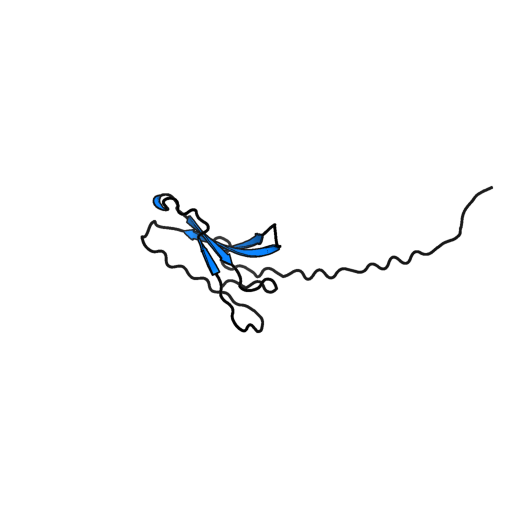04 3.200 1.00 95.31 97 PHE A CA 1
ATOM 753 C C . PHE A 1 97 ? -3.678 5.386 3.562 1.00 95.31 97 PHE A C 1
ATOM 755 O O . PHE A 1 97 ? -4.584 5.491 2.726 1.00 95.31 97 PHE A O 1
ATOM 762 N N . PHE A 1 98 ? -3.870 4.992 4.817 1.00 93.56 98 PHE A N 1
ATOM 763 C CA . PHE A 1 98 ? -5.168 4.609 5.341 1.00 93.56 98 PHE A CA 1
ATOM 764 C C . PHE A 1 98 ? -5.914 5.831 5.883 1.00 93.56 98 PHE A C 1
ATOM 766 O O . PHE A 1 98 ? -5.290 6.733 6.440 1.00 93.56 98 PHE A O 1
ATOM 773 N N . PRO A 1 99 ? -7.249 5.866 5.752 1.00 89.00 99 PRO A N 1
ATOM 774 C CA . PRO A 1 99 ? -8.051 7.005 6.192 1.00 89.00 99 PRO A CA 1
ATOM 775 C C . PRO A 1 99 ? -8.095 7.170 7.717 1.00 89.00 99 PRO A C 1
ATOM 777 O O . PRO A 1 99 ? -8.447 8.242 8.203 1.00 89.00 99 PRO A O 1
ATOM 780 N N . PHE A 1 100 ? -7.742 6.128 8.476 1.00 87.94 100 PHE A N 1
ATOM 781 C CA . PHE A 1 100 ? -7.844 6.102 9.932 1.00 87.94 100 PHE A CA 1
ATOM 782 C C . PHE A 1 100 ? -6.601 5.474 10.562 1.00 87.94 100 PHE A C 1
ATOM 784 O O . PHE A 1 100 ? -6.006 4.557 10.000 1.00 87.94 100 PHE A O 1
ATOM 791 N N . GLN A 1 101 ? -6.237 5.939 11.759 1.00 84.06 101 GLN A N 1
ATOM 792 C CA . GLN A 1 101 ? -5.105 5.394 12.525 1.00 84.06 101 GLN A CA 1
ATOM 793 C C . GLN A 1 101 ? -5.530 4.360 13.577 1.00 84.06 101 GLN A C 1
ATOM 795 O O . GLN A 1 101 ? -4.711 3.576 14.047 1.00 84.06 101 GLN A O 1
ATOM 800 N N . ASN A 1 102 ? -6.812 4.345 13.950 1.00 84.62 102 ASN A N 1
ATOM 801 C CA . ASN A 1 102 ? -7.372 3.451 14.965 1.00 84.62 102 ASN A CA 1
ATOM 802 C C . ASN A 1 102 ? -7.933 2.140 14.392 1.00 84.62 102 ASN A C 1
ATOM 804 O O . ASN A 1 102 ? -8.409 1.309 15.160 1.00 84.62 102 ASN A O 1
ATOM 808 N N . VAL A 1 103 ? -7.909 1.962 13.068 1.00 88.19 103 VAL A N 1
ATOM 809 C CA . VAL A 1 103 ? -8.318 0.738 12.370 1.00 88.19 103 VAL A CA 1
ATOM 810 C C . VAL A 1 103 ? -7.360 0.520 11.206 1.00 88.19 103 VAL A C 1
ATOM 812 O O . VAL A 1 103 ? -7.159 1.421 10.397 1.00 88.19 103 VAL A O 1
ATOM 815 N N . ILE A 1 104 ? -6.785 -0.678 11.105 1.00 91.38 104 ILE A N 1
ATOM 816 C CA . ILE A 1 104 ? -5.939 -1.061 9.970 1.00 91.38 104 ILE A CA 1
ATOM 817 C C . ILE A 1 104 ? -6.827 -1.795 8.951 1.00 91.38 104 ILE A C 1
ATOM 819 O O . ILE A 1 104 ? -7.357 -2.858 9.288 1.00 91.38 104 ILE A O 1
ATOM 823 N N . PRO A 1 105 ? -7.011 -1.269 7.724 1.00 91.88 105 PRO A N 1
ATOM 824 C CA . PRO A 1 105 ? -7.768 -1.960 6.685 1.00 91.88 105 PRO A CA 1
ATOM 825 C C . PRO A 1 105 ? -7.129 -3.298 6.308 1.00 91.88 105 PRO A C 1
ATOM 827 O O . PRO A 1 105 ? -5.908 -3.385 6.156 1.00 91.88 105 PRO A O 1
ATOM 830 N N . LYS A 1 106 ? -7.952 -4.325 6.076 1.00 93.00 106 LYS A N 1
ATOM 831 C CA . LYS A 1 106 ? -7.516 -5.587 5.466 1.00 93.00 106 LYS A CA 1
ATOM 832 C C . LYS A 1 106 ? -7.533 -5.439 3.947 1.00 93.00 106 LYS A C 1
ATOM 834 O O . LYS A 1 106 ? -8.605 -5.232 3.381 1.00 93.00 106 LYS A O 1
ATOM 839 N N . ILE A 1 107 ? -6.375 -5.572 3.306 1.00 91.75 107 ILE A N 1
ATOM 840 C CA . ILE A 1 107 ? -6.266 -5.594 1.839 1.00 91.75 107 ILE A CA 1
ATOM 841 C C . ILE A 1 107 ? -6.822 -6.918 1.296 1.00 91.75 107 ILE A C 1
ATOM 843 O O . ILE A 1 107 ? -6.659 -7.962 1.933 1.00 91.75 107 ILE A O 1
ATOM 847 N N . THR A 1 108 ? -7.507 -6.862 0.152 1.00 85.12 108 THR A N 1
ATOM 848 C CA . THR A 1 108 ? -8.203 -8.001 -0.476 1.00 85.12 108 THR A CA 1
ATOM 849 C C . THR A 1 108 ? -7.874 -8.135 -1.947 1.00 85.12 108 THR A C 1
ATOM 851 O O . THR A 1 108 ? -7.867 -7.076 -2.618 1.00 85.12 108 THR A O 1
#

Foldseek 3Di:
DDDDDDDDDDPPPPPPPPPPDADADDAPCVVFKDWDADPPPRFIKMKGKAFDPPDPDDDDDWDWDWPDDDPDWDKDKDWPPDPPPCPPPRITMIIIGTPDRNTHTHTD